Protein AF-A0A914KEV6-F1 (afdb_monomer)

Nearest PDB structures (foldseek):
  1xl8-assembly1_A  TM=8.557E-01  e=8.485E-08  Mus musculus
  1xmd-assembly1_A  TM=8.567E-01  e=1.173E-07  Mus musculus
  1xmd-assembly2_B  TM=8.790E-01  e=2.549E-07  Mus musculus
  1xmc-assembly2_B  TM=8.581E-01  e=5.911E-07  Mus musculus
  1xl7-assembly2_B  TM=8.571E-01  e=1.058E-06  Mus musculus

Foldseek 3Di:
DQVVDDVDDFADQDLDDPLVVVLVVLVVDPPRDPVRNVVSVVVSVVVSVVSVVCRNNVNGCVVVLVVVVVVCVVVVHDDPVCVVCPPPDDQEAEDEDDPPPCCVVCVPPDPVRVVVPDDQDDWDEDPDLQHKTWYWYDDPPPDIRIDIYHDPPHPND

pLDDT: mean 91.54, std 8.52, range [61.25, 98.81]

Secondary structure (DSSP, 8-state):
--TTSTT----------HHHHHHHHHHH-TTS-HHHHHHHHHHHHHHHHHHHHHHHTT--SHHHHHHHHHHHHHTT---HHHHHH-S---SEEEEEPPTTTTTTTTTT--HHHHHTT---------SSTT-EEEEEEEETTTEEEEEEE--TT-TT-

Sequence (157 aa):
MTRLFVEGRTETVRSCTTESCAFVKAMMNPECSREERLQLLRTAAERHQDLYRLAMSGKGVDRHLFALYVVMKYLEEVSPFFDKIFPPTYLLSTSQTPMTQGEYETRDFDQAKLNNLITPGGGFGPVADDGYGVSYIIIKEDQIGFHISSKKSAPNT

Radius of gyration: 19.57 Å; Cα contacts (8 Å, |Δi|>4): 195; chains: 1; bounding box: 44×39×51 Å

Solvent-accessible surface area (backbone atoms only — not comparable to full-atom values): 9196 Å² total; per-residue (Å²): 95,18,67,86,42,90,92,38,58,75,52,60,69,78,76,87,40,74,46,41,50,50,24,53,52,37,68,72,36,86,87,50,52,73,67,56,36,51,51,31,45,51,54,24,52,52,51,50,52,51,46,47,54,34,19,30,70,71,64,39,57,57,60,55,53,49,52,52,51,52,50,35,59,74,71,72,56,86,49,80,67,52,66,72,58,52,85,71,84,43,53,68,40,76,47,76,57,70,80,72,79,46,55,81,83,47,66,87,54,53,73,69,58,54,64,74,63,74,67,51,69,73,69,56,70,34,86,30,73,70,14,30,9,37,19,32,26,72,46,86,92,84,44,74,27,71,34,80,33,59,44,94,85,20,94,82,102

Mean predicted aligned error: 5.23 Å

Structure (mmCIF, N/CA/C/O backbone):
data_AF-A0A914KEV6-F1
#
_entry.id   AF-A0A914KEV6-F1
#
loop_
_atom_site.group_PDB
_atom_site.id
_atom_site.type_symbol
_atom_site.label_atom_id
_atom_site.label_alt_id
_atom_site.label_comp_id
_atom_site.label_asym_id
_atom_site.label_entity_id
_atom_site.label_seq_id
_atom_site.pdbx_PDB_ins_code
_atom_site.Cartn_x
_atom_site.Cartn_y
_atom_site.Cartn_z
_atom_site.occupancy
_atom_site.B_iso_or_equiv
_atom_site.auth_seq_id
_atom_site.auth_comp_id
_atom_site.auth_asym_id
_atom_site.auth_atom_id
_atom_site.pdbx_PDB_model_num
ATOM 1 N N . MET A 1 1 ? 11.029 2.046 1.843 1.00 85.12 1 MET A N 1
ATOM 2 C CA . MET A 1 1 ? 12.104 2.609 0.981 1.00 85.12 1 MET A CA 1
ATOM 3 C C . MET A 1 1 ? 13.194 1.563 0.785 1.00 85.12 1 MET A C 1
ATOM 5 O O . MET A 1 1 ? 13.452 0.834 1.730 1.00 85.12 1 MET A O 1
ATOM 9 N N . THR A 1 2 ? 13.851 1.498 -0.376 1.00 92.38 2 THR A N 1
ATOM 10 C CA . THR A 1 2 ? 14.927 0.518 -0.669 1.00 92.38 2 THR A CA 1
ATOM 11 C C . THR A 1 2 ? 16.337 1.104 -0.513 1.00 92.38 2 THR A C 1
ATOM 13 O O . THR A 1 2 ? 17.285 0.643 -1.135 1.00 92.38 2 THR A O 1
ATOM 16 N N . ARG A 1 3 ? 16.504 2.116 0.350 1.00 90.75 3 ARG A N 1
ATOM 17 C CA . ARG A 1 3 ? 17.766 2.863 0.551 1.00 90.75 3 ARG A CA 1
ATOM 18 C C . ARG A 1 3 ? 18.914 2.054 1.185 1.00 90.75 3 ARG A C 1
ATOM 20 O O . ARG A 1 3 ? 19.971 2.616 1.433 1.00 90.75 3 ARG A O 1
ATOM 27 N N . LEU A 1 4 ? 18.712 0.761 1.450 1.00 92.94 4 LEU A N 1
ATOM 28 C CA . LEU A 1 4 ? 19.790 -0.177 1.786 1.00 92.94 4 LEU A CA 1
ATOM 29 C C . LEU A 1 4 ? 20.687 -0.484 0.576 1.00 92.94 4 LEU A C 1
ATOM 31 O O . LEU A 1 4 ? 21.817 -0.926 0.751 1.00 92.94 4 LEU A O 1
ATOM 35 N N . PHE A 1 5 ? 20.186 -0.251 -0.639 1.00 95.75 5 PHE A N 1
ATOM 36 C CA . PHE A 1 5 ? 20.914 -0.457 -1.886 1.00 95.75 5 PHE A CA 1
ATOM 37 C C . PHE A 1 5 ? 21.376 0.879 -2.471 1.00 95.75 5 PHE A C 1
ATOM 39 O O . PHE A 1 5 ? 20.706 1.905 -2.311 1.00 95.75 5 PHE A O 1
ATOM 46 N N . VAL A 1 6 ? 22.508 0.854 -3.181 1.00 96.31 6 VAL A N 1
ATOM 47 C CA . VAL A 1 6 ? 23.012 1.997 -3.957 1.00 96.31 6 VAL A CA 1
ATOM 48 C C . VAL A 1 6 ? 21.927 2.443 -4.939 1.00 96.31 6 VAL A C 1
ATOM 50 O O . VAL A 1 6 ? 21.306 1.610 -5.591 1.00 96.31 6 VAL A O 1
ATOM 53 N N . GLU A 1 7 ? 21.651 3.749 -4.973 1.00 94.88 7 GLU A N 1
ATOM 54 C CA . GLU A 1 7 ? 20.585 4.366 -5.787 1.00 94.88 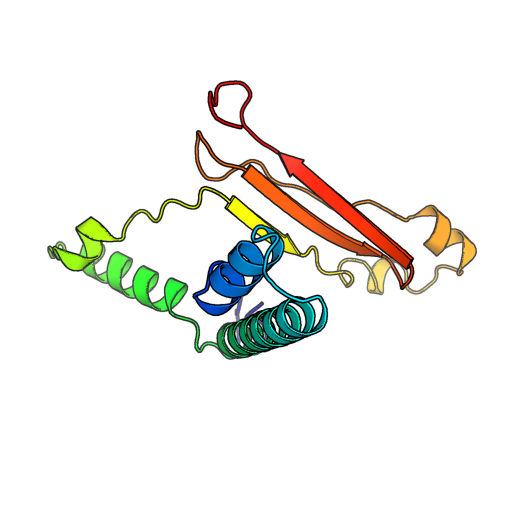7 GLU A CA 1
ATOM 55 C C . GLU A 1 7 ? 19.158 3.842 -5.511 1.00 94.88 7 GLU A C 1
ATOM 57 O O . GLU A 1 7 ? 18.207 4.159 -6.231 1.00 94.88 7 GLU A O 1
ATOM 62 N N . GLY A 1 8 ? 18.964 3.096 -4.421 1.00 94.06 8 GLY A N 1
ATOM 63 C CA . GLY A 1 8 ? 17.674 2.542 -4.037 1.00 94.06 8 GLY A CA 1
ATOM 64 C C . GLY A 1 8 ? 16.621 3.622 -3.769 1.00 94.06 8 GLY A C 1
ATOM 65 O O . GLY A 1 8 ? 16.792 4.500 -2.919 1.00 94.06 8 GLY A O 1
ATOM 66 N N . ARG A 1 9 ? 15.490 3.534 -4.477 1.00 93.94 9 ARG A N 1
ATOM 67 C CA . ARG A 1 9 ? 14.323 4.414 -4.308 1.00 93.94 9 ARG A CA 1
ATOM 68 C C . ARG A 1 9 ? 13.216 3.712 -3.516 1.00 93.94 9 ARG A C 1
ATOM 70 O O . ARG A 1 9 ? 13.194 3.742 -2.280 1.00 93.94 9 ARG A O 1
ATOM 77 N N . THR A 1 10 ? 12.262 3.103 -4.217 1.00 94.81 10 THR A N 1
ATOM 78 C CA . THR A 1 10 ? 11.038 2.547 -3.632 1.00 94.81 10 THR A CA 1
ATOM 79 C C . THR A 1 10 ? 10.709 1.171 -4.194 1.00 94.81 10 THR A C 1
ATOM 81 O O . THR A 1 10 ? 11.052 0.850 -5.327 1.00 94.81 10 THR A O 1
ATOM 84 N N . GLU A 1 11 ? 9.987 0.397 -3.390 1.00 96.06 11 GLU A N 1
ATOM 85 C CA . GLU A 1 11 ? 9.302 -0.843 -3.755 1.00 96.06 11 GLU A CA 1
ATOM 86 C C . GLU A 1 11 ? 7.850 -0.733 -3.253 1.00 96.06 11 GLU A C 1
ATOM 88 O O . GLU A 1 11 ? 7.579 0.046 -2.331 1.00 96.06 11 GLU A O 1
ATOM 93 N N . THR A 1 12 ? 6.916 -1.454 -3.871 1.00 94.88 12 THR A N 1
ATOM 94 C CA . THR A 1 12 ? 5.502 -1.484 -3.482 1.00 94.88 12 THR A CA 1
ATOM 95 C C . THR A 1 12 ? 5.277 -2.477 -2.341 1.00 94.88 12 THR A C 1
ATOM 97 O O . THR A 1 12 ? 5.680 -3.636 -2.413 1.00 94.88 12 THR A O 1
ATOM 100 N N . VAL A 1 13 ? 4.568 -2.037 -1.302 1.00 95.75 13 VAL A N 1
ATOM 101 C CA . VAL A 1 13 ? 3.981 -2.919 -0.286 1.00 95.75 13 VAL A CA 1
ATOM 102 C C . VAL A 1 13 ? 2.492 -3.042 -0.581 1.00 95.75 13 VAL A C 1
ATOM 104 O O . VAL A 1 13 ? 1.779 -2.042 -0.628 1.00 95.75 13 VAL A O 1
ATOM 107 N N . ARG A 1 14 ? 2.012 -4.268 -0.800 1.00 94.56 14 ARG A N 1
ATOM 108 C CA . ARG A 1 14 ? 0.598 -4.546 -1.084 1.00 94.56 14 ARG A CA 1
ATOM 109 C C . ARG A 1 14 ? -0.153 -4.783 0.224 1.00 94.56 14 ARG A C 1
ATOM 111 O O . ARG A 1 14 ? -0.174 -5.897 0.733 1.00 94.56 14 ARG A O 1
ATOM 118 N N . SER A 1 15 ? -0.755 -3.725 0.764 1.00 94.31 15 SER A N 1
ATOM 119 C CA . SER A 1 15 ? -1.432 -3.753 2.071 1.00 94.31 15 SER A CA 1
ATOM 120 C C . SER A 1 15 ? -2.692 -4.623 2.109 1.00 94.31 15 SER A C 1
ATOM 122 O O . SER A 1 15 ? -3.079 -5.071 3.181 1.00 94.31 15 SER A O 1
ATOM 124 N N . CYS A 1 16 ? -3.334 -4.860 0.960 1.00 95.56 16 CYS A N 1
ATOM 125 C CA . CYS A 1 16 ? -4.503 -5.730 0.854 1.00 95.56 16 CYS A CA 1
ATOM 126 C C . CYS A 1 16 ? -4.057 -7.198 0.756 1.00 95.56 16 CYS A C 1
ATOM 128 O O . CYS A 1 16 ? -3.779 -7.702 -0.334 1.00 95.56 16 CYS A O 1
ATOM 130 N N . THR A 1 17 ? -3.957 -7.866 1.904 1.00 97.56 17 THR A N 1
ATOM 131 C CA . THR A 1 17 ? -3.590 -9.281 2.019 1.00 97.56 17 THR A CA 1
ATOM 132 C C . THR A 1 17 ? -4.780 -10.127 2.465 1.00 97.56 17 THR A C 1
ATOM 134 O O . THR A 1 17 ? -5.836 -9.619 2.852 1.00 97.56 17 THR A O 1
ATOM 137 N N . THR A 1 18 ? -4.619 -11.447 2.437 1.00 98.56 18 THR A N 1
ATOM 138 C CA . THR A 1 18 ? -5.604 -12.384 2.989 1.00 98.56 18 THR A CA 1
ATOM 139 C C . THR A 1 18 ? -5.859 -12.143 4.477 1.00 98.56 18 THR A C 1
ATOM 141 O O . THR A 1 18 ? -7.005 -12.186 4.917 1.00 98.56 18 THR A O 1
ATOM 144 N N . GLU A 1 19 ? -4.816 -11.816 5.234 1.00 98.75 19 GLU A N 1
ATOM 145 C CA . GLU A 1 19 ? -4.853 -11.532 6.669 1.00 98.75 19 GLU A CA 1
ATOM 146 C C . GLU A 1 19 ? -5.568 -10.207 6.955 1.00 98.75 19 GLU A C 1
ATOM 148 O O . GLU A 1 19 ? -6.456 -10.170 7.806 1.00 98.75 19 GLU A O 1
ATOM 153 N N . SER A 1 20 ? -5.261 -9.136 6.206 1.00 98.38 20 SER A N 1
ATOM 154 C CA . SER A 1 20 ? -5.986 -7.866 6.352 1.00 98.38 20 SER A CA 1
ATOM 155 C C . SER A 1 20 ? -7.468 -8.030 6.010 1.00 98.38 20 SER A C 1
ATOM 157 O O . SER A 1 20 ? -8.329 -7.507 6.714 1.00 98.38 20 SER A O 1
ATOM 159 N N . CYS A 1 21 ? -7.784 -8.799 4.961 1.00 98.50 21 CYS A N 1
ATOM 160 C CA . CYS A 1 21 ? -9.164 -9.110 4.596 1.00 98.50 21 CYS A CA 1
ATOM 161 C C . CYS A 1 21 ? -9.882 -9.910 5.690 1.00 98.50 21 CYS A C 1
ATOM 163 O O . CYS A 1 21 ? -11.039 -9.620 5.986 1.00 98.50 21 CYS A O 1
ATOM 165 N N . ALA A 1 22 ? -9.223 -10.911 6.281 1.00 98.69 22 ALA A N 1
ATOM 166 C CA . ALA A 1 22 ? -9.791 -11.711 7.364 1.00 98.69 22 ALA A CA 1
ATOM 167 C C . ALA A 1 22 ? -10.107 -10.846 8.592 1.00 98.69 22 ALA A C 1
ATOM 169 O O . ALA A 1 22 ? -11.219 -10.912 9.115 1.00 98.69 22 ALA A O 1
ATOM 170 N N . PHE A 1 23 ? -9.178 -9.970 8.985 1.00 98.75 23 PHE A N 1
ATOM 171 C CA . PHE A 1 23 ? -9.394 -9.006 10.061 1.00 98.75 23 PHE A CA 1
ATOM 172 C C . PHE A 1 23 ? -10.593 -8.086 9.790 1.00 98.75 23 PHE A C 1
ATOM 174 O O . PHE A 1 23 ? -11.496 -7.999 10.623 1.00 98.75 23 PHE A O 1
ATOM 181 N N . VAL A 1 24 ? -10.649 -7.442 8.619 1.00 98.38 24 VAL A N 1
ATOM 182 C CA . VAL A 1 24 ? -11.753 -6.527 8.278 1.00 98.38 24 VAL A CA 1
ATOM 183 C C . VAL A 1 24 ? -13.094 -7.266 8.257 1.00 98.38 24 VAL A C 1
ATOM 185 O O . VAL A 1 24 ? -14.076 -6.766 8.801 1.00 98.38 24 VAL A O 1
ATOM 188 N N . LYS A 1 25 ? -13.147 -8.485 7.705 1.00 98.56 25 LYS A N 1
ATOM 189 C CA . LYS A 1 25 ? -14.368 -9.308 7.710 1.00 98.56 25 LYS A CA 1
ATOM 190 C C . LYS A 1 25 ? -14.828 -9.654 9.129 1.00 98.56 25 LYS A C 1
ATOM 192 O O . LYS A 1 25 ? -16.017 -9.539 9.409 1.00 98.56 25 LYS A O 1
ATOM 197 N N . ALA A 1 26 ? -13.914 -10.016 10.030 1.00 98.50 26 ALA A N 1
ATOM 198 C CA . ALA A 1 26 ? -14.250 -10.310 11.425 1.00 98.50 26 ALA A CA 1
ATOM 199 C C . ALA A 1 26 ? -14.695 -9.066 12.215 1.00 98.50 26 ALA A C 1
ATOM 201 O O . ALA A 1 26 ? -15.562 -9.155 13.084 1.00 98.50 26 ALA A O 1
ATOM 202 N N . MET A 1 27 ? -14.146 -7.889 11.900 1.00 98.25 27 MET A N 1
ATOM 203 C CA . MET A 1 27 ? -14.612 -6.622 12.477 1.00 98.25 27 MET A CA 1
ATOM 204 C C . MET A 1 27 ? -16.046 -6.282 12.065 1.00 98.25 27 MET A C 1
ATOM 206 O O . MET A 1 27 ? -16.787 -5.722 12.868 1.00 98.25 27 MET A O 1
ATOM 210 N N . MET A 1 28 ? -16.441 -6.644 10.841 1.00 98.00 28 MET A N 1
ATOM 211 C CA . MET A 1 28 ? -17.794 -6.420 10.318 1.00 98.00 28 MET A CA 1
ATOM 212 C C . MET A 1 28 ? -18.796 -7.513 10.721 1.00 98.00 28 MET A C 1
ATOM 214 O O . MET A 1 28 ? -19.997 -7.328 10.542 1.00 98.00 28 MET A O 1
ATOM 218 N N . ASN A 1 29 ? -18.328 -8.648 11.247 1.00 97.88 29 ASN A N 1
ATOM 219 C CA . ASN A 1 29 ? -19.182 -9.752 11.669 1.00 97.88 29 ASN A CA 1
ATOM 220 C C . ASN A 1 29 ? -19.620 -9.569 13.135 1.00 97.88 29 ASN A C 1
ATOM 222 O O . ASN A 1 29 ? -18.757 -9.650 14.016 1.00 97.88 29 ASN A O 1
ATOM 226 N N . PRO A 1 30 ? -20.919 -9.364 13.437 1.00 97.50 30 PRO A N 1
ATOM 227 C CA . PRO A 1 30 ? -21.395 -9.214 14.813 1.00 97.50 30 PRO A CA 1
ATOM 228 C C . PRO A 1 30 ? -21.160 -10.465 15.672 1.00 97.50 30 PRO A C 1
ATOM 230 O O . PRO A 1 30 ? -20.978 -10.323 16.878 1.00 97.50 30 PRO A O 1
ATOM 233 N N . GLU A 1 31 ? -21.074 -11.648 15.056 1.00 97.94 31 GLU A N 1
ATOM 234 C CA . GLU A 1 31 ? -20.876 -12.932 15.744 1.00 97.94 31 GLU A CA 1
ATOM 235 C C . GLU A 1 31 ? -19.422 -13.172 16.189 1.00 97.94 31 GLU A C 1
ATOM 237 O O . GLU A 1 31 ? -19.159 -14.051 17.007 1.00 97.94 31 GLU A O 1
ATOM 242 N N . CYS A 1 32 ? -18.457 -12.408 15.665 1.00 97.69 32 CYS A N 1
ATOM 243 C CA . CYS A 1 32 ? -17.055 -12.548 16.058 1.00 97.69 32 CYS A CA 1
ATOM 244 C C . CYS A 1 32 ? -16.801 -11.933 17.439 1.00 97.69 32 CYS A C 1
ATOM 246 O O . CYS A 1 32 ? -17.177 -10.787 17.715 1.00 97.69 32 CYS A O 1
ATOM 248 N N . SER A 1 33 ? -16.082 -12.668 18.288 1.00 98.38 33 SER A N 1
ATOM 249 C CA . SER A 1 33 ? -15.704 -12.187 19.617 1.00 98.38 33 SER A CA 1
ATOM 250 C C . SER A 1 33 ? -14.651 -11.076 19.546 1.00 98.38 33 SER A C 1
ATOM 252 O O . SER A 1 33 ? -13.959 -10.873 18.540 1.00 98.38 33 SER A O 1
ATOM 254 N N . ARG A 1 34 ? -14.496 -10.337 20.648 1.00 98.38 34 ARG A N 1
ATOM 255 C CA . ARG A 1 34 ? -13.449 -9.314 20.766 1.00 98.38 34 ARG A CA 1
ATOM 256 C C . ARG A 1 34 ? -12.056 -9.939 20.677 1.00 98.38 34 ARG A C 1
ATOM 258 O O . ARG A 1 34 ? -11.159 -9.356 20.070 1.00 98.38 34 ARG A O 1
ATOM 265 N N . GLU A 1 35 ? -11.887 -11.108 21.278 1.00 98.50 35 GLU A N 1
ATOM 266 C CA . GLU A 1 35 ? -10.638 -11.861 21.327 1.00 98.50 35 GLU A CA 1
ATOM 267 C C . GLU A 1 35 ? -10.226 -12.316 19.923 1.00 98.50 35 GLU A C 1
ATOM 269 O O . GLU A 1 35 ? -9.071 -12.139 19.535 1.00 98.50 35 GLU A O 1
ATOM 274 N N . GLU A 1 36 ? -11.180 -12.812 19.130 1.00 98.44 36 GLU A N 1
ATOM 275 C CA . GLU A 1 36 ? -10.949 -13.208 17.739 1.00 98.44 36 GLU A CA 1
ATOM 276 C C . GLU A 1 36 ? -10.541 -12.007 16.873 1.00 98.44 36 GLU A C 1
ATOM 278 O O . GLU A 1 36 ? -9.532 -12.059 16.165 1.00 98.44 36 GLU A O 1
ATOM 283 N N . ARG A 1 37 ? -11.263 -10.884 16.983 1.00 98.62 37 ARG A N 1
ATOM 284 C CA . ARG A 1 37 ? -10.932 -9.639 16.267 1.00 98.62 37 ARG A CA 1
ATOM 285 C C . ARG A 1 37 ? -9.529 -9.135 16.610 1.00 98.62 37 ARG A C 1
ATOM 287 O O . ARG A 1 37 ? -8.785 -8.741 15.712 1.00 98.62 37 ARG A O 1
ATOM 294 N N . LEU A 1 38 ? -9.150 -9.169 17.891 1.00 98.62 38 LEU A N 1
ATOM 295 C CA . LEU A 1 38 ? -7.814 -8.769 18.341 1.00 98.62 38 LEU A CA 1
ATOM 296 C C . LEU A 1 38 ? -6.726 -9.695 17.788 1.00 98.62 38 LEU A C 1
ATOM 298 O O . LEU A 1 38 ? -5.670 -9.217 17.369 1.00 98.62 38 LEU A O 1
ATOM 302 N N . GLN A 1 39 ? -6.971 -11.004 17.777 1.00 98.75 39 GLN A N 1
ATOM 303 C CA . GLN A 1 39 ? -6.021 -11.964 17.229 1.00 98.75 39 GLN A CA 1
ATOM 304 C C . GLN A 1 39 ? -5.802 -11.730 15.729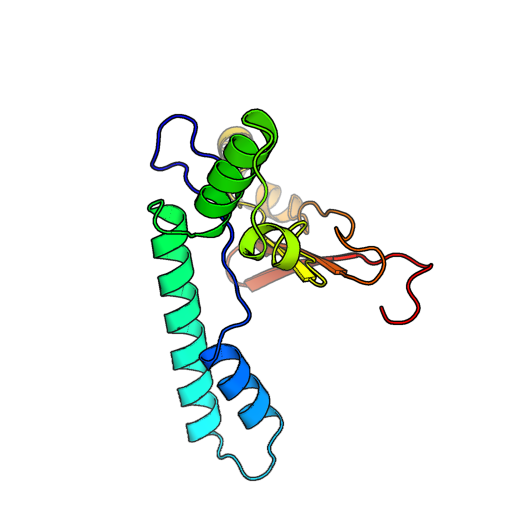 1.00 98.75 39 GLN A C 1
ATOM 306 O O . GLN A 1 39 ? -4.658 -11.641 15.282 1.00 98.75 39 GLN A O 1
ATOM 311 N N . LEU A 1 40 ? -6.881 -11.549 14.964 1.00 98.81 40 LEU A N 1
ATOM 312 C CA . LEU A 1 40 ? -6.800 -11.281 13.527 1.00 98.81 40 LEU A CA 1
ATOM 313 C C . LEU A 1 40 ? -6.127 -9.937 13.218 1.00 98.81 40 LEU A C 1
ATOM 315 O O . LEU A 1 40 ? -5.347 -9.857 12.269 1.00 98.81 40 LEU A O 1
ATOM 319 N N . LEU A 1 41 ? -6.364 -8.905 14.038 1.00 98.75 41 LEU A N 1
ATOM 320 C CA . LEU A 1 41 ? -5.661 -7.623 13.931 1.00 98.75 41 LEU A CA 1
ATOM 321 C C . LEU A 1 41 ? -4.144 -7.805 14.058 1.00 98.75 41 LEU A C 1
ATOM 323 O O . LEU A 1 41 ? -3.393 -7.281 13.235 1.00 98.75 41 LEU A O 1
ATOM 327 N N . ARG A 1 42 ? -3.692 -8.552 15.074 1.00 98.69 42 ARG A N 1
ATOM 328 C CA . ARG A 1 42 ? -2.261 -8.816 15.299 1.00 98.69 42 ARG A CA 1
ATOM 329 C C . ARG A 1 42 ? -1.646 -9.550 14.115 1.00 98.69 42 ARG A C 1
ATOM 331 O O . ARG A 1 42 ? -0.639 -9.091 13.587 1.00 98.69 42 ARG A O 1
ATOM 338 N N . THR A 1 43 ? -2.302 -10.604 13.637 1.00 98.75 43 THR A N 1
ATOM 339 C CA . THR A 1 43 ? -1.841 -11.366 12.469 1.00 98.75 43 THR A CA 1
ATOM 340 C C . THR A 1 43 ? -1.756 -10.498 11.207 1.00 98.75 43 THR A C 1
ATOM 342 O O . THR A 1 43 ? -0.764 -10.561 10.480 1.00 98.75 43 THR A O 1
ATOM 345 N N . ALA A 1 44 ? -2.747 -9.638 10.950 1.00 98.75 44 ALA A N 1
ATOM 346 C CA . ALA A 1 44 ? -2.708 -8.713 9.816 1.00 98.75 44 ALA A CA 1
ATOM 347 C C . ALA A 1 44 ? -1.565 -7.685 9.935 1.00 98.75 44 ALA A C 1
ATOM 349 O O . ALA A 1 44 ? -0.871 -7.412 8.952 1.00 98.75 44 ALA A O 1
ATOM 350 N N . ALA A 1 45 ? -1.340 -7.141 11.134 1.00 98.56 45 ALA A N 1
ATOM 351 C CA . ALA A 1 45 ? -0.270 -6.180 11.396 1.00 98.56 45 ALA A CA 1
ATOM 352 C C . ALA A 1 45 ? 1.128 -6.807 11.257 1.00 98.56 45 ALA A C 1
ATOM 354 O O . ALA A 1 45 ? 2.002 -6.223 10.612 1.00 98.56 45 ALA A O 1
ATOM 355 N N . GLU A 1 46 ? 1.332 -8.008 11.805 1.00 98.56 46 GLU A N 1
ATOM 356 C CA . GLU A 1 46 ? 2.570 -8.785 11.657 1.00 98.56 46 GLU A CA 1
ATOM 357 C C . GLU A 1 46 ? 2.867 -9.058 10.183 1.00 98.56 46 GLU A C 1
ATOM 359 O O . GLU A 1 46 ? 3.968 -8.769 9.705 1.00 98.56 46 GLU A O 1
ATOM 364 N N . ARG A 1 47 ? 1.854 -9.494 9.421 1.00 98.56 47 ARG A N 1
ATOM 365 C CA . ARG A 1 47 ? 2.007 -9.725 7.984 1.00 98.56 47 ARG A CA 1
ATOM 366 C C . ARG A 1 47 ? 2.417 -8.461 7.232 1.00 98.56 47 ARG A C 1
ATOM 368 O O . ARG A 1 47 ? 3.291 -8.522 6.364 1.00 98.56 47 ARG A O 1
ATOM 375 N N . HIS A 1 48 ? 1.800 -7.324 7.544 1.00 98.12 48 HIS A N 1
ATOM 376 C CA . HIS A 1 48 ? 2.148 -6.047 6.924 1.00 98.12 48 HIS A CA 1
ATOM 377 C C . HIS A 1 48 ? 3.600 -5.643 7.231 1.00 98.12 48 HIS A C 1
ATOM 379 O O . HIS A 1 48 ? 4.330 -5.235 6.326 1.00 98.12 48 HIS A O 1
ATOM 385 N N . GLN A 1 49 ? 4.045 -5.817 8.480 1.00 97.75 49 GLN A N 1
ATOM 386 C CA . GLN A 1 49 ? 5.433 -5.566 8.882 1.00 97.75 49 GLN A CA 1
ATOM 387 C C . GLN A 1 49 ? 6.422 -6.469 8.139 1.00 97.75 49 GLN A C 1
ATOM 389 O O . GLN A 1 49 ? 7.456 -5.994 7.665 1.00 97.75 49 GLN A O 1
ATOM 394 N N . ASP A 1 50 ? 6.099 -7.748 7.970 1.00 98.00 50 ASP A N 1
ATOM 395 C CA . ASP A 1 50 ? 6.938 -8.670 7.203 1.00 98.00 50 ASP A CA 1
ATOM 396 C C . ASP A 1 50 ? 7.049 -8.262 5.734 1.00 98.00 50 ASP A C 1
ATOM 398 O O . ASP A 1 50 ? 8.155 -8.209 5.191 1.00 98.00 50 ASP A O 1
ATOM 402 N N . LEU A 1 51 ? 5.931 -7.907 5.093 1.00 97.88 51 LEU A N 1
ATOM 403 C CA . LEU A 1 51 ? 5.941 -7.403 3.717 1.00 97.88 51 LEU A CA 1
ATOM 404 C C . LEU A 1 51 ? 6.772 -6.123 3.588 1.00 97.88 51 LEU A C 1
ATOM 406 O O . LEU A 1 51 ? 7.528 -5.977 2.626 1.00 97.88 51 LEU A O 1
ATOM 410 N N . TYR A 1 52 ? 6.680 -5.223 4.566 1.00 95.31 52 TYR A N 1
ATOM 411 C CA . TYR A 1 52 ? 7.477 -4.002 4.600 1.00 95.31 52 TYR A CA 1
ATOM 412 C C . TYR A 1 52 ? 8.984 -4.303 4.687 1.00 95.31 52 TYR A C 1
ATOM 414 O O . TYR A 1 52 ? 9.763 -3.764 3.896 1.00 95.31 52 TYR A O 1
ATOM 422 N N . ARG A 1 53 ? 9.407 -5.225 5.567 1.00 96.25 53 ARG A N 1
ATOM 423 C CA . ARG A 1 53 ? 10.814 -5.672 5.671 1.00 96.25 53 ARG A CA 1
ATOM 424 C C . ARG A 1 53 ? 11.309 -6.335 4.384 1.00 96.25 53 ARG A C 1
ATOM 426 O O . ARG A 1 53 ? 12.431 -6.069 3.944 1.00 96.25 53 ARG A O 1
ATOM 433 N N . LEU A 1 54 ? 10.484 -7.174 3.758 1.00 97.38 54 LEU A N 1
ATOM 434 C CA . LEU A 1 54 ? 10.806 -7.799 2.472 1.00 97.38 54 LEU A CA 1
ATOM 435 C C . LEU A 1 54 ? 10.986 -6.740 1.377 1.00 97.38 54 LEU A C 1
ATOM 437 O O . LEU A 1 54 ? 12.009 -6.737 0.696 1.00 97.38 54 LEU A O 1
ATOM 441 N N . ALA A 1 55 ? 10.059 -5.788 1.258 1.00 96.56 55 ALA A N 1
ATOM 442 C CA . ALA A 1 55 ? 10.156 -4.706 0.283 1.00 96.56 55 ALA A CA 1
ATOM 443 C C . ALA A 1 55 ? 11.409 -3.842 0.503 1.00 96.56 55 ALA A C 1
ATOM 445 O O . ALA A 1 55 ? 12.139 -3.565 -0.446 1.00 96.56 55 ALA A O 1
ATOM 446 N N . MET A 1 56 ? 11.712 -3.461 1.750 1.00 94.75 56 MET A N 1
ATOM 447 C CA . MET A 1 56 ? 12.917 -2.685 2.079 1.00 94.75 56 MET A CA 1
ATOM 448 C C . MET A 1 56 ? 14.223 -3.408 1.736 1.00 94.75 56 MET A C 1
ATOM 450 O O . MET A 1 56 ? 15.193 -2.757 1.351 1.00 94.75 56 MET A O 1
ATOM 454 N N . SER A 1 57 ? 14.241 -4.736 1.864 1.00 96.62 57 SER A N 1
ATOM 455 C CA . SER A 1 57 ? 15.395 -5.591 1.555 1.00 96.62 57 SER A CA 1
ATOM 456 C C . SER A 1 57 ? 15.422 -6.080 0.101 1.00 96.62 57 SER A C 1
ATOM 458 O O . SER A 1 57 ? 16.147 -7.022 -0.210 1.00 96.62 57 SER A O 1
ATOM 460 N N . GLY A 1 58 ? 14.660 -5.443 -0.798 1.00 96.06 58 GLY A N 1
ATOM 461 C CA . GLY A 1 58 ? 14.696 -5.732 -2.236 1.00 96.06 58 GLY A CA 1
ATOM 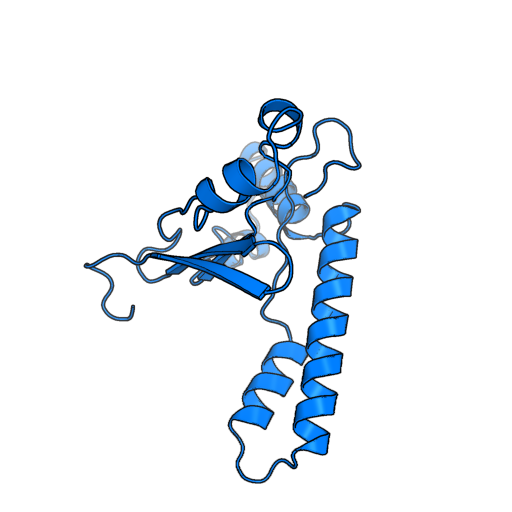462 C C . GLY A 1 58 ? 14.033 -7.055 -2.623 1.00 96.06 58 GLY A C 1
ATOM 463 O O . GLY A 1 58 ? 14.267 -7.563 -3.713 1.00 96.06 58 GLY A O 1
ATOM 464 N N . LYS A 1 59 ? 13.210 -7.622 -1.735 1.00 97.25 59 LYS A N 1
ATOM 465 C CA . LYS A 1 59 ? 12.470 -8.878 -1.942 1.00 97.25 59 LYS A CA 1
ATOM 466 C C . LYS A 1 59 ? 10.998 -8.642 -2.298 1.00 97.25 59 LYS A C 1
ATOM 468 O O . LYS A 1 59 ? 10.181 -9.553 -2.180 1.00 97.25 59 LYS A O 1
ATOM 473 N N . GLY A 1 60 ? 10.643 -7.414 -2.676 1.00 96.00 60 GLY A N 1
ATOM 474 C CA . GLY A 1 60 ? 9.347 -7.121 -3.278 1.00 96.00 60 GLY A CA 1
ATOM 475 C C . GLY A 1 60 ? 9.282 -7.601 -4.727 1.00 96.00 60 GLY A C 1
ATOM 476 O O . GLY A 1 60 ? 10.294 -7.937 -5.339 1.00 96.00 60 GLY A O 1
A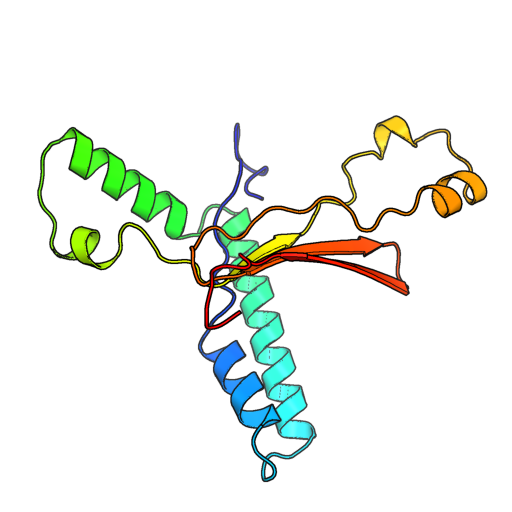TOM 477 N N . VAL A 1 61 ? 8.065 -7.681 -5.261 1.00 95.50 61 VAL A N 1
ATOM 478 C CA . VAL A 1 61 ? 7.812 -8.261 -6.588 1.00 95.50 61 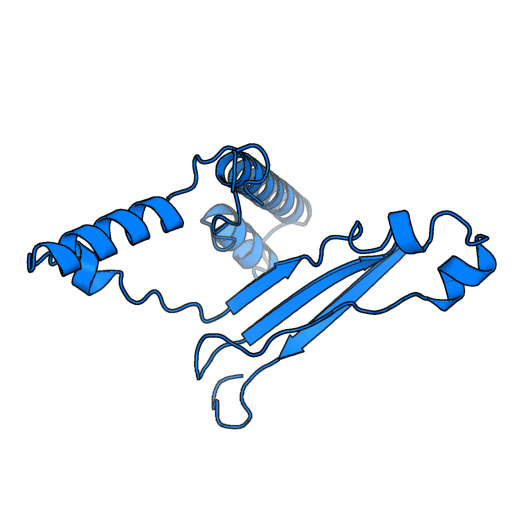VAL A CA 1
ATOM 479 C C . VAL A 1 61 ? 7.455 -7.207 -7.635 1.00 95.50 61 VAL A C 1
ATOM 481 O O . VAL A 1 61 ? 7.708 -7.405 -8.819 1.00 95.50 61 VAL A O 1
ATOM 484 N N . ASP A 1 62 ? 6.897 -6.069 -7.225 1.00 95.62 62 ASP A N 1
ATOM 485 C CA . ASP A 1 62 ? 6.326 -5.085 -8.142 1.00 95.62 62 ASP A CA 1
ATOM 486 C C . ASP A 1 62 ? 7.374 -4.421 -9.042 1.00 95.62 62 ASP A C 1
ATOM 488 O O . ASP A 1 62 ? 7.167 -4.346 -10.255 1.00 95.62 62 ASP A O 1
ATOM 492 N N . ARG A 1 63 ? 8.517 -3.969 -8.499 1.00 96.25 63 ARG A N 1
ATOM 493 C CA . ARG A 1 63 ? 9.593 -3.416 -9.348 1.00 96.25 63 ARG A CA 1
ATOM 494 C C . ARG A 1 63 ? 10.236 -4.475 -10.237 1.00 96.25 63 ARG A C 1
ATOM 496 O O . ARG A 1 63 ? 10.598 -4.159 -11.366 1.00 96.25 63 ARG A O 1
ATOM 503 N N . HIS A 1 64 ? 10.326 -5.717 -9.767 1.00 96.88 64 HIS A N 1
ATOM 504 C CA . HIS A 1 64 ? 10.839 -6.824 -10.570 1.00 96.88 64 HIS A CA 1
ATOM 505 C C . HIS A 1 64 ? 9.918 -7.107 -11.770 1.00 96.88 64 HIS A C 1
ATOM 507 O O . HIS A 1 64 ? 10.380 -7.116 -12.909 1.00 96.88 64 HIS A O 1
ATOM 513 N N . LEU A 1 65 ? 8.607 -7.240 -11.546 1.00 96.88 65 LEU A N 1
ATOM 514 C CA . LEU A 1 65 ? 7.634 -7.428 -12.629 1.00 96.88 65 LEU A CA 1
ATOM 515 C C . LEU A 1 65 ? 7.614 -6.246 -13.598 1.00 96.88 65 LEU A C 1
ATOM 517 O O . LEU A 1 65 ? 7.508 -6.455 -14.803 1.00 96.88 65 LEU A O 1
ATOM 521 N N . PHE A 1 66 ? 7.747 -5.017 -13.093 1.00 96.31 66 PHE A N 1
ATOM 522 C CA . PHE A 1 66 ? 7.835 -3.835 -13.946 1.00 96.31 66 PHE A CA 1
ATOM 523 C C . PHE A 1 66 ? 9.094 -3.847 -14.825 1.00 96.31 66 PHE A C 1
ATOM 525 O O . PHE A 1 66 ? 9.003 -3.545 -16.011 1.00 96.31 66 PHE A O 1
ATOM 532 N N . ALA A 1 67 ? 10.250 -4.246 -14.289 1.00 96.81 67 ALA A N 1
ATOM 533 C CA . ALA A 1 67 ? 11.474 -4.374 -15.079 1.00 96.81 67 ALA A CA 1
ATOM 534 C C . ALA A 1 67 ? 11.319 -5.410 -16.205 1.00 96.81 67 ALA A C 1
ATOM 536 O O . ALA A 1 67 ? 11.666 -5.126 -17.351 1.00 96.81 67 ALA A O 1
ATOM 537 N N . LEU A 1 68 ? 10.729 -6.573 -15.907 1.00 97.31 68 LEU A N 1
ATOM 538 C CA . LEU A 1 68 ? 10.437 -7.596 -16.919 1.00 97.31 68 LEU A CA 1
ATOM 539 C C . LEU A 1 68 ? 9.450 -7.093 -17.980 1.00 97.31 68 LEU A C 1
ATOM 541 O O . LEU A 1 68 ? 9.650 -7.345 -19.166 1.00 97.31 68 LEU A O 1
ATOM 545 N N . TYR A 1 69 ? 8.423 -6.342 -17.573 1.00 96.56 69 TYR A N 1
ATOM 546 C CA . TYR A 1 69 ? 7.482 -5.702 -18.492 1.00 96.56 69 TYR A CA 1
ATOM 547 C C . TYR A 1 69 ? 8.181 -4.715 -19.439 1.00 96.56 69 TYR A C 1
ATOM 549 O O . TYR A 1 69 ? 7.947 -4.755 -20.645 1.00 96.56 69 TYR A O 1
ATOM 557 N N . VAL A 1 70 ? 9.071 -3.862 -18.918 1.00 96.62 70 VAL A N 1
ATOM 558 C CA . VAL A 1 70 ? 9.843 -2.905 -19.729 1.00 96.62 70 VAL A CA 1
ATOM 559 C C . VAL A 1 70 ? 10.755 -3.627 -20.721 1.00 96.62 70 VAL A C 1
ATOM 561 O O . VAL A 1 70 ? 10.789 -3.250 -21.890 1.00 96.62 70 VAL A O 1
ATOM 564 N N . VAL A 1 71 ? 11.454 -4.681 -20.288 1.00 97.44 71 VAL A N 1
ATOM 565 C CA . VAL A 1 71 ? 12.309 -5.487 -21.175 1.00 97.44 71 VAL A CA 1
ATOM 566 C C . VAL A 1 71 ? 11.484 -6.169 -22.266 1.00 97.44 71 VAL A C 1
ATOM 568 O O . VAL A 1 71 ? 11.866 -6.110 -23.429 1.00 97.44 71 VAL A O 1
ATOM 571 N N . MET A 1 72 ? 10.330 -6.750 -21.927 1.00 96.81 72 MET A N 1
ATOM 572 C CA . MET A 1 72 ? 9.417 -7.341 -22.912 1.00 96.81 72 MET A CA 1
ATOM 573 C C . MET A 1 72 ? 8.974 -6.315 -23.962 1.00 96.81 72 MET A C 1
ATOM 575 O O . MET A 1 72 ? 9.046 -6.607 -25.152 1.00 96.81 72 MET A O 1
ATOM 579 N N . LYS A 1 73 ? 8.602 -5.095 -23.546 1.00 95.88 73 LYS A N 1
ATOM 580 C CA . LYS A 1 73 ? 8.251 -4.018 -24.486 1.00 95.88 73 LYS A CA 1
ATOM 581 C C . LYS A 1 73 ? 9.428 -3.594 -25.360 1.00 95.88 73 LYS A C 1
ATOM 583 O O . LYS A 1 73 ? 9.220 -3.329 -26.536 1.00 95.88 73 LYS A O 1
ATOM 588 N N . TYR A 1 74 ? 10.639 -3.544 -24.808 1.00 97.56 74 TYR A N 1
ATOM 589 C CA . TYR A 1 74 ? 11.849 -3.220 -25.566 1.00 97.56 74 TYR A CA 1
ATOM 590 C C . TYR A 1 74 ? 12.187 -4.280 -26.623 1.00 97.56 74 TYR A C 1
ATOM 592 O O . TYR A 1 74 ? 12.639 -3.937 -27.709 1.00 97.56 74 TYR A O 1
ATOM 600 N N . LEU A 1 75 ? 11.957 -5.556 -26.307 1.00 98.00 75 LEU A N 1
ATOM 601 C CA . LEU A 1 75 ? 12.173 -6.679 -27.222 1.00 98.00 75 LEU A CA 1
ATOM 602 C C . LEU A 1 75 ? 11.011 -6.900 -28.204 1.00 98.00 75 LEU A C 1
ATOM 604 O O . LEU A 1 75 ? 11.089 -7.815 -29.014 1.00 98.00 75 LEU A O 1
ATOM 608 N N . GLU A 1 76 ? 9.948 -6.091 -28.125 1.00 97.31 76 GLU A N 1
ATOM 609 C CA . GLU A 1 76 ? 8.727 -6.225 -28.936 1.00 97.31 76 GLU A CA 1
ATOM 610 C C . GLU A 1 76 ? 8.032 -7.593 -28.788 1.00 97.31 76 GLU A C 1
ATOM 612 O O . GLU A 1 76 ? 7.314 -8.058 -29.672 1.00 97.31 76 GLU A O 1
ATOM 617 N N . GLU A 1 77 ? 8.210 -8.226 -27.629 1.00 96.75 77 GLU A N 1
ATOM 618 C CA . GLU A 1 77 ? 7.606 -9.514 -27.304 1.00 96.75 77 GLU A CA 1
ATOM 619 C C . GLU A 1 77 ? 6.177 -9.349 -26.772 1.00 96.75 77 GLU A C 1
ATOM 621 O O . GLU A 1 77 ? 5.778 -8.291 -26.272 1.00 96.75 77 GLU A O 1
ATOM 626 N N . VAL A 1 78 ? 5.395 -10.427 -26.832 1.00 95.25 78 VAL A N 1
ATOM 627 C CA . VAL A 1 78 ? 4.021 -10.457 -26.308 1.00 95.25 78 VAL A CA 1
ATOM 628 C C . VAL A 1 78 ? 3.922 -11.456 -25.166 1.00 95.25 78 VAL A C 1
ATOM 630 O O . VAL A 1 78 ? 4.459 -12.561 -25.218 1.00 95.25 78 VAL A O 1
ATOM 633 N N . SER A 1 79 ? 3.201 -11.079 -24.113 1.00 96.00 79 SER A N 1
ATOM 634 C CA . SER A 1 79 ? 2.971 -11.952 -22.972 1.00 96.00 79 SER A CA 1
ATOM 635 C C . SER A 1 79 ? 1.549 -11.780 -22.444 1.00 96.00 79 SER A C 1
ATOM 637 O O . SER A 1 79 ? 1.263 -10.766 -21.801 1.00 96.00 79 SER A O 1
ATOM 639 N N . PRO A 1 80 ? 0.687 -12.806 -22.593 1.00 96.06 80 PRO A N 1
ATOM 640 C CA . PRO A 1 80 ? -0.669 -12.780 -22.044 1.00 96.06 80 PRO A CA 1
ATOM 641 C C . PRO A 1 80 ? -0.706 -12.535 -20.530 1.00 96.06 80 PRO A C 1
ATOM 643 O O . PRO A 1 80 ? -1.682 -12.016 -19.993 1.00 96.06 80 PRO A O 1
ATOM 646 N N . PHE A 1 81 ? 0.362 -12.913 -19.822 1.00 95.25 81 PHE A N 1
ATOM 647 C CA . PHE A 1 81 ? 0.503 -12.628 -18.400 1.00 95.25 81 PHE A CA 1
ATOM 648 C C . PHE A 1 81 ? 0.632 -11.124 -18.144 1.00 95.25 81 PHE A C 1
ATOM 650 O O . PHE A 1 81 ? -0.119 -10.578 -17.338 1.00 95.25 81 PHE A O 1
ATOM 657 N N . PHE A 1 82 ? 1.555 -10.451 -18.832 1.00 95.44 82 PHE A N 1
ATOM 658 C CA . PHE A 1 82 ? 1.791 -9.024 -18.634 1.00 95.44 82 PHE A CA 1
ATOM 659 C C . PHE A 1 82 ? 0.642 -8.156 -19.147 1.00 95.44 82 PHE A C 1
ATOM 661 O O . PHE A 1 82 ? 0.316 -7.174 -18.484 1.00 95.44 82 PHE A O 1
ATOM 668 N N . ASP A 1 83 ? -0.026 -8.560 -20.229 1.00 92.38 83 ASP A N 1
ATOM 669 C CA . ASP A 1 83 ? -1.234 -7.887 -20.728 1.00 92.38 83 ASP A CA 1
ATOM 670 C C . ASP A 1 83 ? -2.379 -7.912 -19.703 1.00 92.38 83 ASP A C 1
ATOM 672 O O . ASP A 1 83 ? -3.226 -7.023 -19.678 1.00 92.38 83 ASP A O 1
ATOM 676 N N . LYS A 1 84 ? -2.396 -8.919 -18.820 1.00 92.81 84 LYS A N 1
ATOM 677 C CA . LYS A 1 84 ? -3.386 -9.030 -17.744 1.00 92.81 84 LYS A CA 1
ATOM 678 C C . LYS A 1 84 ? -3.060 -8.159 -16.530 1.00 92.81 84 LYS A C 1
ATOM 680 O O . LYS A 1 84 ? -3.979 -7.733 -15.835 1.00 92.81 84 LYS A O 1
ATOM 685 N N . ILE A 1 85 ? -1.779 -7.969 -16.208 1.00 91.44 85 ILE A N 1
ATOM 686 C CA . ILE A 1 85 ? -1.363 -7.331 -14.945 1.00 91.44 85 ILE A CA 1
ATOM 687 C C . ILE A 1 85 ? -0.871 -5.884 -15.102 1.00 91.44 85 ILE A C 1
ATOM 689 O O . ILE A 1 85 ? -0.727 -5.198 -14.088 1.00 91.44 85 ILE A O 1
ATOM 693 N N . PHE A 1 86 ? -0.625 -5.413 -16.332 1.00 91.00 86 PHE A N 1
ATOM 694 C CA . PHE A 1 86 ? -0.205 -4.040 -16.627 1.00 91.00 86 PHE A CA 1
ATOM 695 C C . PHE A 1 86 ? -1.193 -3.293 -17.546 1.00 91.00 86 PHE A C 1
ATOM 697 O O . PHE A 1 86 ? -1.731 -3.895 -18.470 1.00 91.00 86 PHE A O 1
ATOM 704 N N . PRO A 1 87 ? -1.363 -1.966 -17.355 1.00 83.00 87 PRO A N 1
ATOM 705 C CA . PRO A 1 87 ? -0.869 -1.191 -16.216 1.00 83.00 87 PRO A CA 1
ATOM 706 C C . PRO A 1 87 ? -1.641 -1.557 -14.932 1.00 83.00 87 PRO A C 1
ATOM 708 O O . PRO A 1 87 ? -2.855 -1.739 -14.981 1.00 83.00 87 PRO A O 1
ATOM 711 N N . PRO A 1 88 ? -0.973 -1.678 -13.771 1.00 80.69 88 PRO A N 1
ATOM 712 C CA . PRO A 1 88 ? -1.655 -2.004 -12.528 1.00 80.69 88 PRO A CA 1
ATOM 713 C C . PRO A 1 88 ? -2.582 -0.859 -12.113 1.00 80.69 88 PRO A C 1
ATOM 715 O O . PRO A 1 88 ? -2.154 0.291 -12.001 1.00 80.69 88 PRO A O 1
ATOM 718 N N . THR A 1 89 ? -3.841 -1.180 -11.827 1.00 82.94 89 THR A N 1
ATOM 719 C CA . THR A 1 89 ? -4.797 -0.216 -11.274 1.00 82.94 89 THR A CA 1
ATOM 720 C C . THR A 1 89 ? -4.684 -0.192 -9.754 1.00 82.94 89 THR A C 1
ATOM 722 O O . THR A 1 89 ? -4.993 -1.174 -9.077 1.00 82.94 89 THR A O 1
ATOM 725 N N . TYR A 1 90 ? -4.261 0.944 -9.202 1.00 86.50 90 TYR A N 1
ATOM 726 C CA . TYR A 1 90 ? -4.244 1.180 -7.760 1.00 86.50 90 TYR A CA 1
ATOM 727 C C . TYR A 1 90 ? -5.378 2.134 -7.387 1.00 86.50 90 TYR A C 1
ATOM 729 O O . TYR A 1 90 ? -5.209 3.351 -7.417 1.00 86.50 90 TYR A O 1
ATOM 737 N N . LEU A 1 91 ? -6.531 1.574 -7.010 1.00 92.44 91 LEU A N 1
ATOM 738 C CA . LEU A 1 91 ? -7.677 2.358 -6.524 1.00 92.44 91 LEU A CA 1
ATOM 739 C C . LEU A 1 91 ? -7.378 3.083 -5.206 1.00 92.44 91 LEU A C 1
ATOM 741 O O . LEU A 1 91 ? -8.021 4.071 -4.877 1.00 92.44 91 LEU A O 1
ATOM 745 N N . LEU A 1 92 ? -6.391 2.606 -4.452 1.00 93.75 92 LEU A N 1
ATOM 746 C CA . LEU A 1 92 ? -5.870 3.273 -3.271 1.00 93.75 92 LEU A CA 1
ATOM 747 C C . LEU A 1 92 ? -4.347 3.324 -3.374 1.00 93.75 92 LEU A C 1
ATOM 749 O O . LEU A 1 92 ? -3.686 2.282 -3.350 1.00 93.75 92 LEU A O 1
ATOM 753 N N . SER A 1 93 ? -3.792 4.530 -3.469 1.00 92.88 93 SER A N 1
ATOM 754 C CA . SER A 1 93 ? -2.354 4.769 -3.358 1.00 92.88 93 SER A CA 1
ATOM 755 C C . SER A 1 93 ? -2.035 5.395 -2.004 1.00 92.88 93 SER A C 1
ATOM 757 O O . SER A 1 93 ? -2.567 6.442 -1.644 1.00 92.88 93 SER A O 1
ATOM 759 N N . THR A 1 94 ? -1.156 4.748 -1.238 1.00 94.12 94 THR A N 1
ATOM 760 C CA . THR A 1 94 ? -0.763 5.205 0.101 1.00 94.12 94 THR A CA 1
ATOM 761 C C . THR A 1 94 ? 0.725 5.499 0.177 1.00 94.12 94 THR A C 1
ATOM 763 O O . THR A 1 94 ? 1.525 4.718 -0.342 1.00 94.12 94 THR A O 1
ATOM 766 N N . SER A 1 95 ? 1.115 6.554 0.891 1.00 91.50 95 SER A N 1
ATOM 767 C CA . SER A 1 95 ? 2.517 6.784 1.248 1.00 91.50 95 SER A CA 1
ATOM 768 C C . SER A 1 95 ? 2.641 7.357 2.650 1.00 91.50 95 SER A C 1
ATOM 770 O O . SER 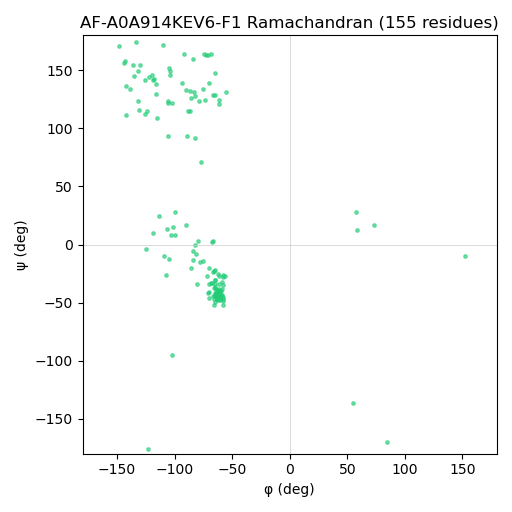A 1 95 ? 1.950 8.305 3.010 1.00 91.50 95 SER A O 1
ATOM 772 N N . GLN A 1 96 ? 3.591 6.826 3.412 1.00 89.56 96 GLN A N 1
ATOM 773 C CA . GLN A 1 96 ? 4.044 7.468 4.635 1.00 89.56 96 GLN A CA 1
ATOM 774 C C . GLN A 1 96 ? 5.072 8.544 4.284 1.00 89.56 96 GLN A C 1
ATOM 776 O O . GLN A 1 96 ? 6.060 8.256 3.599 1.00 89.56 96 GLN A O 1
ATOM 781 N N . THR A 1 97 ? 4.865 9.768 4.763 1.00 85.25 97 THR A N 1
ATOM 782 C CA . THR A 1 97 ? 5.873 10.828 4.670 1.00 85.25 97 THR A CA 1
ATOM 783 C C . THR A 1 97 ? 6.993 10.531 5.676 1.00 85.25 97 THR A C 1
ATOM 785 O O . THR A 1 97 ? 6.702 10.340 6.860 1.00 85.25 97 THR A O 1
ATOM 788 N N . PRO A 1 98 ? 8.269 10.445 5.252 1.00 77.00 98 PRO A N 1
ATOM 789 C CA . PRO A 1 98 ? 9.372 10.231 6.182 1.00 77.00 98 PRO A CA 1
ATOM 790 C C . PRO A 1 98 ? 9.525 11.428 7.129 1.00 77.00 98 PRO A C 1
ATOM 792 O O . PRO A 1 98 ? 9.651 12.557 6.667 1.00 77.00 98 PRO A O 1
ATOM 795 N N . MET A 1 99 ? 9.584 11.176 8.440 1.00 69.31 99 MET A N 1
ATOM 796 C CA . MET A 1 99 ? 9.785 12.231 9.448 1.00 69.31 99 MET A CA 1
ATOM 797 C C . MET A 1 99 ? 11.160 12.905 9.355 1.00 69.31 99 MET A C 1
ATOM 799 O O . MET A 1 99 ? 11.326 14.037 9.786 1.00 69.31 99 MET A O 1
ATOM 803 N N . THR A 1 100 ? 12.145 12.224 8.769 1.00 64.62 100 THR A N 1
ATOM 804 C CA . THR A 1 100 ? 13.538 12.688 8.716 1.00 64.62 100 THR A CA 1
ATOM 805 C C . THR A 1 100 ? 13.800 13.741 7.632 1.00 64.62 100 THR A C 1
ATOM 807 O O . THR A 1 100 ? 14.940 14.165 7.444 1.00 64.62 100 THR A O 1
ATOM 810 N N . GLN A 1 101 ? 12.769 14.180 6.900 1.00 61.25 101 GLN A N 1
ATOM 811 C CA . GLN A 1 101 ? 12.859 15.276 5.931 1.00 61.25 101 GLN A CA 1
ATOM 812 C C . GLN A 1 101 ? 12.875 16.628 6.665 1.00 61.25 101 GLN A C 1
ATOM 814 O O . GLN A 1 101 ? 11.885 17.352 6.654 1.00 61.25 101 GLN A O 1
ATOM 819 N N . GLY A 1 102 ? 13.972 16.944 7.352 1.00 62.47 102 GLY A N 1
ATOM 820 C CA . GLY A 1 102 ? 14.106 18.211 8.078 1.00 62.47 102 GLY A CA 1
ATOM 821 C C . GLY A 1 102 ? 15.035 18.180 9.288 1.00 62.47 102 GLY A C 1
ATOM 822 O O . GLY A 1 102 ? 15.333 19.235 9.834 1.00 62.47 102 GLY A O 1
ATOM 823 N N . GLU A 1 103 ? 15.494 17.002 9.732 1.00 67.44 103 GLU A N 1
ATOM 824 C CA . GLU A 1 103 ? 16.288 16.882 10.968 1.00 67.44 103 GLU A CA 1
ATOM 825 C C . GLU A 1 103 ? 17.567 17.727 10.941 1.00 67.44 103 GLU A C 1
ATOM 827 O O . GLU A 1 103 ? 17.973 18.276 11.964 1.00 67.44 103 GLU A O 1
ATOM 832 N N . TYR A 1 104 ? 18.197 17.857 9.772 1.00 69.25 104 TYR A N 1
ATOM 833 C CA . TYR A 1 104 ? 19.393 18.677 9.615 1.00 69.25 104 TYR A CA 1
ATOM 834 C C . TYR A 1 104 ? 19.065 20.171 9.708 1.00 69.25 104 TYR A C 1
ATOM 836 O O . TYR A 1 104 ? 19.794 20.936 10.339 1.00 69.25 104 TYR A O 1
ATOM 844 N N . GLU A 1 105 ? 17.959 20.581 9.095 1.00 72.81 105 GLU A N 1
ATOM 845 C CA . GLU A 1 105 ? 17.462 21.953 9.043 1.00 72.81 105 GLU A CA 1
ATOM 846 C C . GLU A 1 105 ? 16.896 22.420 10.391 1.00 72.81 105 GLU A C 1
ATOM 848 O O . GLU A 1 105 ? 16.926 23.613 10.691 1.00 72.81 105 GLU A O 1
ATOM 853 N N . THR A 1 106 ? 16.415 21.491 11.220 1.00 74.38 106 THR A N 1
ATOM 854 C CA . THR A 1 106 ? 15.830 21.777 12.536 1.00 74.38 106 THR A CA 1
ATOM 855 C C . THR A 1 106 ? 16.761 21.457 13.708 1.00 74.38 106 THR A C 1
ATOM 857 O O . THR A 1 106 ? 16.324 21.522 14.856 1.00 74.38 106 THR A O 1
ATOM 860 N N . ARG A 1 107 ? 18.035 21.115 13.460 1.00 78.75 107 ARG A N 1
ATOM 861 C CA . ARG A 1 107 ? 18.990 20.679 14.502 1.00 78.75 107 ARG A CA 1
ATOM 862 C C . ARG A 1 107 ? 19.218 21.691 15.631 1.00 78.75 107 ARG A C 1
ATOM 864 O O . ARG A 1 107 ? 19.522 21.291 16.748 1.00 78.75 107 ARG A O 1
ATOM 871 N N . ASP A 1 108 ? 19.061 22.981 15.335 1.00 85.81 108 ASP A N 1
ATOM 872 C CA . ASP A 1 108 ? 19.292 24.088 16.273 1.00 85.81 108 ASP A CA 1
ATOM 873 C C . ASP A 1 108 ? 17.984 24.627 16.883 1.00 85.81 108 ASP A C 1
ATOM 875 O O . ASP A 1 108 ? 17.965 25.684 17.521 1.00 85.81 108 ASP A O 1
ATOM 879 N N . PHE A 1 109 ? 16.851 23.957 16.644 1.00 84.31 109 PHE A N 1
ATOM 880 C CA . PHE A 1 109 ? 15.558 24.409 17.147 1.00 84.31 109 PHE A CA 1
ATOM 881 C C . PHE A 1 109 ? 15.326 23.887 18.561 1.00 84.31 109 PHE A C 1
ATOM 883 O O . PHE A 1 109 ? 15.477 22.703 18.846 1.00 84.31 109 PHE A O 1
ATOM 890 N N . ASP A 1 110 ? 14.909 24.785 19.452 1.00 84.69 110 ASP A N 1
ATOM 891 C CA . ASP A 1 110 ? 14.387 24.388 20.752 1.00 84.69 110 ASP A CA 1
ATOM 892 C C . ASP A 1 110 ? 13.034 23.664 20.607 1.00 84.69 110 ASP A C 1
ATOM 894 O O . ASP A 1 110 ? 12.349 23.733 19.579 1.00 84.69 110 ASP A O 1
ATOM 898 N N . GLN A 1 111 ? 12.623 22.969 21.670 1.00 77.75 111 GLN A N 1
ATOM 899 C CA . GLN A 1 111 ? 11.387 22.188 21.668 1.00 77.75 111 GLN A CA 1
ATOM 900 C C . GLN A 1 111 ? 10.145 23.046 21.373 1.00 77.75 111 GLN A C 1
ATOM 902 O O . GLN A 1 111 ? 9.201 22.556 20.756 1.00 77.75 111 GLN A O 1
ATOM 907 N N . ALA A 1 112 ? 10.128 24.318 21.781 1.00 82.88 112 ALA A N 1
ATOM 908 C CA . ALA A 1 112 ? 8.994 25.206 21.541 1.00 82.88 112 ALA A CA 1
ATOM 909 C C . ALA A 1 112 ? 8.870 25.564 20.051 1.00 82.88 112 ALA A C 1
ATOM 911 O O . ALA A 1 112 ? 7.768 25.528 19.500 1.00 82.88 112 ALA A O 1
ATOM 912 N N . LYS A 1 113 ? 9.991 25.828 19.372 1.00 81.00 113 LYS A N 1
ATOM 913 C CA . LYS A 1 113 ? 10.036 26.046 17.919 1.00 81.00 113 LYS A CA 1
ATOM 914 C C . LYS A 1 113 ? 9.637 24.796 17.149 1.00 81.00 113 LYS A C 1
ATOM 916 O O . LYS A 1 113 ? 8.815 24.898 16.245 1.00 81.00 113 LYS A O 1
ATOM 921 N N . LEU A 1 114 ? 10.140 23.624 17.539 1.00 77.12 114 LEU A N 1
ATOM 922 C CA . LEU A 1 114 ? 9.743 22.351 16.923 1.00 77.12 114 LEU A CA 1
ATOM 923 C C . LEU A 1 114 ? 8.234 22.097 17.061 1.00 77.12 114 LEU A C 1
ATOM 925 O O . LEU A 1 114 ? 7.588 21.654 16.114 1.00 77.12 114 LEU A O 1
ATOM 929 N N . ASN A 1 115 ? 7.648 22.426 18.217 1.00 76.25 115 ASN A N 1
ATOM 930 C CA . ASN A 1 115 ? 6.210 22.273 18.449 1.00 76.25 115 ASN A CA 1
ATOM 931 C C . ASN A 1 115 ? 5.356 23.181 17.551 1.00 76.25 115 ASN A C 1
ATOM 933 O O . ASN A 1 115 ? 4.253 22.791 17.182 1.00 76.25 115 ASN A O 1
ATOM 937 N N . ASN A 1 116 ? 5.864 24.356 17.177 1.00 78.00 116 ASN A N 1
ATOM 938 C CA . ASN A 1 116 ? 5.158 25.301 16.309 1.00 78.00 116 ASN A CA 1
ATOM 939 C C . ASN A 1 116 ? 5.315 25.004 14.808 1.00 78.00 116 ASN A C 1
ATOM 941 O O . ASN A 1 116 ? 4.693 25.677 13.990 1.00 78.00 116 ASN A O 1
ATOM 945 N N . LEU A 1 117 ? 6.134 24.018 14.434 1.00 76.25 117 LEU A N 1
ATOM 946 C CA . LEU A 1 117 ? 6.407 23.646 13.039 1.00 76.25 117 LEU A CA 1
ATOM 947 C C . LEU A 1 117 ? 5.737 22.331 12.630 1.00 76.25 117 LEU A C 1
ATOM 949 O O . LEU A 1 117 ? 6.053 21.759 11.586 1.00 76.25 117 LEU A O 1
ATOM 953 N N . ILE A 1 118 ? 4.802 21.850 13.449 1.00 73.81 118 ILE A N 1
ATOM 954 C CA . ILE A 1 118 ? 4.015 20.663 13.145 1.00 73.81 118 ILE A CA 1
ATOM 955 C C . ILE A 1 118 ? 3.206 20.913 11.868 1.00 73.81 118 ILE A C 1
ATOM 957 O O . ILE A 1 118 ? 2.382 21.822 11.795 1.00 73.81 118 ILE A O 1
ATOM 961 N N . THR A 1 119 ? 3.432 20.070 10.867 1.00 75.69 119 THR A N 1
ATOM 962 C CA . THR A 1 119 ? 2.700 20.060 9.602 1.00 75.69 119 THR A CA 1
ATOM 963 C C . THR A 1 119 ? 2.073 18.681 9.396 1.00 75.69 119 THR A C 1
ATOM 965 O O . THR A 1 119 ? 2.708 17.680 9.736 1.00 75.69 119 THR A O 1
ATOM 968 N N . PRO A 1 120 ? 0.864 18.579 8.807 1.00 72.75 120 PRO A N 1
ATOM 969 C CA . PRO A 1 120 ? 0.282 17.292 8.417 1.00 72.75 120 PRO A CA 1
ATOM 970 C C . PRO A 1 120 ? 1.064 16.592 7.286 1.00 72.75 120 PRO A C 1
ATOM 972 O O . PRO A 1 120 ? 0.662 15.521 6.835 1.00 72.75 120 PRO A O 1
ATOM 975 N N . GLY A 1 121 ? 2.178 17.177 6.834 1.00 79.00 121 GLY A N 1
ATOM 976 C CA . GLY A 1 121 ? 3.016 16.657 5.765 1.00 79.00 121 GLY A CA 1
ATOM 977 C C . GLY A 1 121 ? 2.510 17.061 4.381 1.00 79.00 121 GLY A C 1
ATOM 978 O O . GLY A 1 121 ? 1.644 17.922 4.228 1.00 79.00 121 GLY A O 1
ATOM 979 N N . GLY A 1 122 ? 3.100 16.449 3.354 1.00 84.00 122 GLY A N 1
ATOM 980 C CA . GLY A 1 122 ? 2.688 16.619 1.962 1.00 84.00 122 GLY A CA 1
ATOM 981 C C . GLY A 1 122 ? 1.664 15.573 1.522 1.00 84.00 122 GLY A C 1
ATOM 982 O O . GLY A 1 122 ? 1.504 14.526 2.149 1.00 84.00 122 GLY A O 1
ATOM 983 N N . GLY A 1 123 ? 1.002 15.843 0.399 1.00 90.12 123 GLY A N 1
ATOM 984 C CA . GLY A 1 123 ? 0.021 14.957 -0.220 1.00 90.12 123 GLY A CA 1
ATOM 985 C C . GLY A 1 123 ? 0.232 14.798 -1.723 1.00 90.12 123 GLY A C 1
ATOM 986 O O . GLY A 1 123 ? 1.069 15.464 -2.328 1.00 90.12 123 GLY A O 1
ATOM 987 N N . PHE A 1 124 ? -0.544 13.909 -2.331 1.00 94.00 124 PHE A N 1
ATOM 988 C CA . PHE A 1 124 ? -0.578 13.681 -3.776 1.00 94.00 124 PHE A CA 1
ATOM 989 C C . PHE A 1 124 ? -2.014 13.385 -4.217 1.00 94.00 124 PHE A C 1
ATOM 991 O O . PHE A 1 124 ? -2.851 13.007 -3.395 1.00 94.00 124 PHE A O 1
ATOM 998 N N . GLY A 1 125 ? -2.305 13.595 -5.503 1.00 95.12 125 GLY A N 1
ATOM 999 C CA . GLY A 1 125 ? -3.575 13.201 -6.122 1.00 95.12 125 GLY A CA 1
ATOM 1000 C C . GLY A 1 125 ? -3.683 11.680 -6.310 1.00 95.12 125 GLY A C 1
ATOM 1001 O O . GLY A 1 125 ? -2.660 10.991 -6.280 1.00 95.12 125 GLY A O 1
ATOM 1002 N N . PRO A 1 126 ? -4.891 11.138 -6.530 1.00 94.56 126 PRO A N 1
ATOM 1003 C CA . PRO A 1 126 ? -5.066 9.716 -6.807 1.00 94.56 126 PRO A CA 1
ATOM 1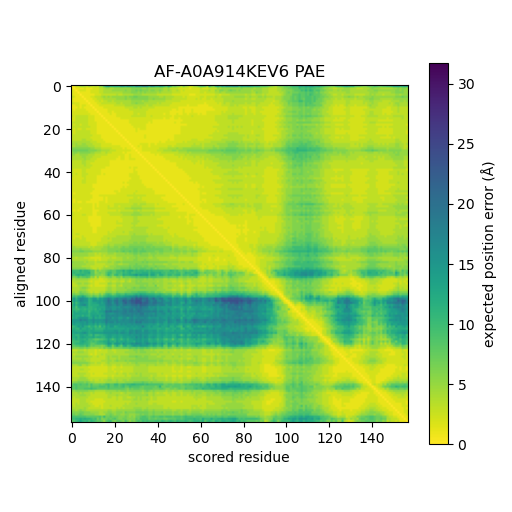004 C C . PRO A 1 126 ? -4.398 9.321 -8.132 1.00 94.56 126 PRO A C 1
ATOM 1006 O O . PRO A 1 126 ? -4.353 10.105 -9.082 1.00 94.56 126 PRO A O 1
ATOM 1009 N N . VAL A 1 127 ? -3.889 8.087 -8.198 1.00 92.31 127 VAL A N 1
ATOM 1010 C CA . VAL A 1 127 ? -3.252 7.537 -9.413 1.00 92.31 127 VAL A CA 1
ATOM 1011 C C . VAL A 1 127 ? -4.255 6.905 -10.381 1.00 92.31 127 VAL A C 1
ATOM 1013 O O . VAL A 1 127 ? -3.946 6.755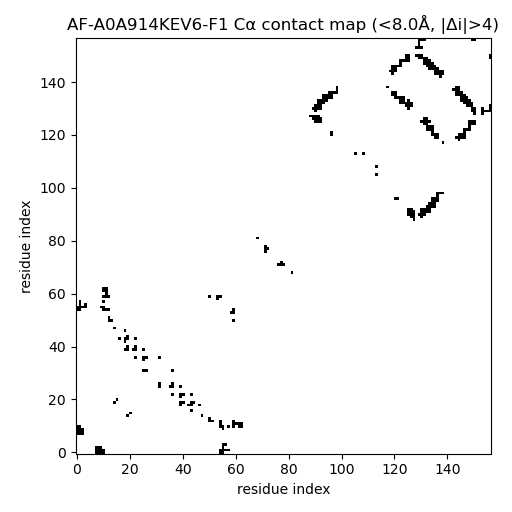 -11.558 1.00 92.31 127 VAL A O 1
ATOM 1016 N N . ALA A 1 128 ? -5.443 6.553 -9.888 1.00 92.00 128 ALA A N 1
ATOM 1017 C CA . ALA A 1 128 ? -6.582 6.109 -10.682 1.00 92.00 128 ALA A CA 1
ATOM 1018 C C . ALA A 1 128 ? -7.629 7.230 -10.767 1.00 92.00 128 ALA A C 1
ATOM 1020 O O . ALA A 1 128 ? -7.722 8.074 -9.871 1.00 92.00 128 ALA A O 1
ATOM 1021 N N . ASP A 1 129 ? -8.409 7.250 -11.848 1.00 92.81 129 ASP A N 1
ATOM 1022 C CA . ASP A 1 129 ? -9.466 8.250 -12.037 1.00 92.81 129 ASP A CA 1
ATOM 1023 C C . ASP A 1 129 ? -10.585 8.120 -11.002 1.00 92.81 129 ASP A C 1
ATOM 1025 O O . ASP A 1 129 ? -11.166 9.128 -10.615 1.00 92.81 129 ASP A O 1
ATOM 1029 N N . ASP A 1 130 ? -10.824 6.899 -10.537 1.00 94.44 130 ASP A N 1
ATOM 1030 C CA . ASP A 1 130 ? -11.874 6.448 -9.625 1.00 94.44 130 ASP A CA 1
ATOM 1031 C C . ASP A 1 130 ? -11.311 5.976 -8.269 1.00 94.44 130 ASP A C 1
ATOM 1033 O O . ASP A 1 130 ? -11.906 5.141 -7.585 1.00 94.44 130 ASP A O 1
ATOM 1037 N N . GLY A 1 131 ? -10.130 6.482 -7.894 1.00 94.75 131 GLY A N 1
ATOM 1038 C CA . GLY A 1 131 ? -9.408 6.076 -6.690 1.00 94.75 131 GLY A CA 1
ATOM 1039 C C . GLY A 1 131 ? -9.077 7.212 -5.721 1.00 94.75 131 GLY A C 1
ATOM 1040 O O . GLY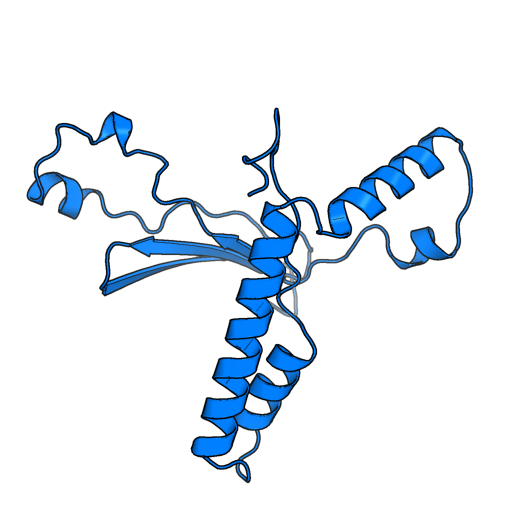 A 1 131 ? -9.415 8.378 -5.930 1.00 94.75 131 GLY A O 1
ATOM 1041 N N . TYR A 1 132 ? -8.342 6.852 -4.668 1.00 96.81 132 TYR A N 1
ATOM 1042 C CA . TYR A 1 132 ? -7.878 7.745 -3.610 1.00 96.81 132 TYR A CA 1
ATOM 1043 C C . TYR A 1 132 ? -6.351 7.826 -3.546 1.00 96.81 132 TYR A C 1
ATOM 1045 O O . TYR A 1 132 ? -5.655 6.818 -3.695 1.00 96.81 132 TYR A O 1
ATOM 1053 N N . GLY A 1 133 ? -5.839 9.023 -3.254 1.00 96.25 133 GLY A N 1
ATOM 1054 C CA . GLY A 1 133 ? -4.464 9.252 -2.817 1.00 96.25 133 GLY A CA 1
ATOM 1055 C C . GLY A 1 133 ? -4.433 9.567 -1.324 1.00 96.25 133 GLY A C 1
ATOM 1056 O O . GLY A 1 133 ? -5.071 10.518 -0.879 1.00 96.25 133 GLY A O 1
ATOM 1057 N N . VAL A 1 134 ? -3.700 8.778 -0.540 1.00 95.88 134 VAL A N 1
ATOM 1058 C CA . VAL A 1 134 ? -3.624 8.927 0.920 1.00 95.88 134 VAL A CA 1
ATOM 1059 C C . VAL A 1 134 ? -2.173 9.055 1.365 1.00 95.88 134 VAL A C 1
ATOM 1061 O O . VAL A 1 134 ? -1.390 8.108 1.300 1.00 95.88 134 VAL A O 1
ATOM 1064 N N . SER A 1 135 ? -1.812 10.229 1.865 1.00 94.94 135 SER A N 1
ATOM 1065 C CA . SER A 1 135 ? -0.548 10.447 2.562 1.00 94.94 135 SER A CA 1
ATOM 1066 C C . SER A 1 135 ? -0.796 10.532 4.059 1.00 94.94 135 SER A C 1
ATOM 1068 O O . SER A 1 135 ? -1.834 11.037 4.490 1.00 94.94 135 SER A O 1
ATOM 1070 N N . TYR A 1 136 ? 0.149 10.040 4.851 1.00 93.19 136 TYR A N 1
ATOM 1071 C CA . TYR A 1 136 ? 0.097 10.183 6.298 1.00 93.19 136 TYR A CA 1
ATOM 1072 C C . TYR A 1 136 ? 1.479 10.390 6.905 1.00 93.19 136 TYR A C 1
ATOM 1074 O O . TYR A 1 136 ? 2.503 9.988 6.342 1.00 93.19 136 TYR A O 1
ATOM 1082 N N . ILE A 1 137 ? 1.497 11.008 8.079 1.00 90.38 137 ILE A N 1
ATOM 1083 C CA . ILE A 1 137 ? 2.695 11.228 8.882 1.00 90.38 137 ILE A CA 1
ATOM 1084 C C . ILE A 1 137 ? 2.361 10.972 10.350 1.00 90.38 137 ILE A C 1
ATOM 1086 O O . ILE A 1 137 ? 1.329 11.413 10.846 1.00 90.38 137 ILE A O 1
ATOM 1090 N N . ILE A 1 138 ? 3.224 10.228 11.037 1.00 87.38 138 ILE A N 1
ATOM 1091 C CA . ILE A 1 138 ? 3.172 10.101 12.496 1.00 87.38 138 ILE A CA 1
ATOM 1092 C C . ILE A 1 138 ? 3.962 11.289 13.034 1.00 87.38 138 ILE A C 1
ATOM 1094 O O . ILE A 1 138 ? 5.076 11.529 12.579 1.00 87.38 138 ILE A O 1
ATOM 1098 N N . ILE A 1 139 ? 3.366 12.073 13.920 1.00 81.50 139 ILE A N 1
ATOM 1099 C CA . ILE A 1 139 ? 3.948 13.303 14.447 1.00 81.50 139 ILE A CA 1
ATOM 1100 C C . ILE A 1 139 ? 4.167 13.061 15.932 1.00 81.50 139 ILE A C 1
ATOM 1102 O O . ILE A 1 139 ? 3.209 13.001 16.701 1.00 81.50 139 ILE A O 1
ATOM 1106 N N . LYS A 1 140 ? 5.437 12.927 16.326 1.00 78.12 140 LYS A N 1
ATOM 1107 C CA . LYS A 1 140 ? 5.821 12.552 17.694 1.00 78.12 140 LYS A CA 1
ATOM 1108 C C . LYS A 1 140 ? 5.136 11.237 18.105 1.00 78.12 140 LYS A C 1
ATOM 1110 O O . LYS A 1 140 ? 5.111 10.301 17.315 1.00 78.12 140 LYS A O 1
ATOM 1115 N N . GLU A 1 141 ? 4.603 11.175 19.322 1.00 80.31 141 GLU A N 1
ATOM 1116 C CA . GLU A 1 141 ? 4.026 9.967 19.925 1.00 80.31 141 GLU A CA 1
ATOM 1117 C C . GLU A 1 141 ? 2.493 10.026 20.048 1.00 80.31 141 GLU A C 1
ATOM 1119 O O . GLU A 1 141 ? 1.860 9.027 20.382 1.00 80.31 141 GLU A O 1
ATOM 1124 N N . ASP A 1 142 ? 1.877 11.187 19.808 1.00 84.31 142 ASP A N 1
ATOM 1125 C CA . ASP A 1 142 ? 0.476 11.459 20.152 1.00 84.31 142 ASP A CA 1
ATOM 1126 C C . ASP A 1 142 ? -0.387 11.919 18.968 1.00 84.31 142 ASP A C 1
ATOM 1128 O O . ASP A 1 142 ? -1.596 12.096 19.125 1.00 84.31 142 ASP A O 1
ATOM 1132 N N . GLN A 1 143 ? 0.199 12.114 17.781 1.00 85.75 143 GLN A N 1
ATOM 1133 C CA . GLN A 1 143 ? -0.502 12.697 16.637 1.00 85.75 143 GLN A CA 1
ATOM 1134 C C . GLN A 1 143 ? -0.237 11.946 15.331 1.00 85.75 143 GLN A C 1
ATOM 1136 O O . GLN A 1 143 ? 0.861 11.461 15.060 1.00 85.75 143 GLN A O 1
ATOM 1141 N N . ILE A 1 144 ? -1.263 11.889 14.479 1.00 90.06 144 ILE A N 1
ATOM 1142 C CA . ILE A 1 144 ? -1.168 11.375 13.111 1.00 90.06 144 ILE A CA 1
ATOM 1143 C C . ILE A 1 144 ? -1.837 12.385 12.179 1.00 90.06 144 ILE A C 1
ATOM 1145 O O . ILE A 1 144 ? -3.008 12.721 12.356 1.00 90.06 144 ILE A O 1
ATOM 1149 N N . GLY A 1 145 ? -1.092 12.867 11.187 1.00 90.06 145 GLY A N 1
ATOM 1150 C CA . GLY A 1 145 ? -1.603 13.710 10.111 1.00 90.06 145 GLY A CA 1
ATOM 1151 C C . GLY A 1 145 ? -1.998 12.869 8.901 1.00 90.06 145 GLY A C 1
ATOM 1152 O O . GLY A 1 145 ? -1.267 11.951 8.529 1.00 90.06 145 GLY A O 1
ATOM 1153 N N . PHE A 1 146 ? -3.127 13.201 8.274 1.00 93.62 146 PHE A N 1
ATOM 1154 C CA . PHE A 1 146 ? -3.587 12.584 7.030 1.00 93.62 146 PHE A CA 1
ATOM 1155 C C . PHE A 1 146 ? -3.856 13.642 5.965 1.00 93.62 146 PHE A C 1
ATOM 1157 O O . PHE A 1 146 ? -4.442 14.688 6.239 1.00 93.62 146 PHE A O 1
ATOM 1164 N N . HIS A 1 147 ? -3.503 13.313 4.728 1.00 94.56 147 HIS A N 1
ATOM 1165 C CA . HIS A 1 147 ? -3.947 14.010 3.533 1.00 94.56 147 HIS A CA 1
ATOM 1166 C C . HIS A 1 147 ? -4.616 13.000 2.600 1.00 94.56 147 HIS A C 1
ATOM 1168 O O . HIS A 1 147 ? -3.954 12.104 2.076 1.00 94.56 147 HIS A O 1
ATOM 1174 N N . ILE A 1 148 ? -5.917 13.167 2.367 1.00 95.88 148 ILE A N 1
ATOM 1175 C CA . ILE A 1 148 ? -6.739 12.278 1.538 1.00 95.88 148 ILE A CA 1
ATOM 1176 C C . ILE A 1 148 ? -7.244 13.072 0.335 1.00 95.88 148 ILE A C 1
ATOM 1178 O O . ILE A 1 148 ? -7.781 14.167 0.494 1.00 95.88 148 ILE A O 1
ATOM 1182 N N . SER A 1 149 ? -7.068 12.528 -0.866 1.00 96.38 149 SER A N 1
ATOM 1183 C CA . SER A 1 149 ? -7.484 13.154 -2.119 1.00 96.38 149 SER A CA 1
ATOM 1184 C C . SER A 1 149 ? -8.245 12.179 -3.015 1.00 96.38 149 SER A C 1
ATOM 1186 O O . SER A 1 149 ? -7.978 10.978 -3.018 1.00 96.38 149 SER A O 1
ATOM 1188 N N . SER A 1 150 ? -9.171 12.720 -3.803 1.00 97.31 150 SER A N 1
ATOM 1189 C CA . SER A 1 150 ? -9.896 12.036 -4.875 1.00 97.31 150 SER A CA 1
ATOM 1190 C C . SER A 1 150 ? -10.224 13.033 -5.993 1.00 97.31 150 SER A C 1
ATOM 1192 O O . SER A 1 150 ? -10.002 14.244 -5.852 1.00 97.31 150 SER A O 1
ATOM 1194 N N . LYS A 1 151 ? -10.720 12.547 -7.136 1.00 96.44 151 LYS A N 1
ATOM 1195 C CA . LYS A 1 151 ? -11.177 13.418 -8.229 1.00 96.44 151 LYS A CA 1
ATOM 1196 C C . LYS A 1 151 ? -12.654 13.743 -8.042 1.00 96.44 151 LYS A C 1
ATOM 1198 O O . LYS A 1 151 ? -13.464 12.846 -7.894 1.00 96.44 151 LYS A O 1
ATOM 1203 N N . LYS A 1 152 ? -13.041 15.018 -8.177 1.00 96.81 152 LYS A N 1
ATOM 1204 C CA . LYS A 1 152 ? -14.464 15.428 -8.138 1.00 96.81 152 LYS A CA 1
ATOM 1205 C C . LYS A 1 152 ? -15.331 14.739 -9.199 1.00 96.81 152 LYS A C 1
ATOM 1207 O O . LYS A 1 152 ? -16.539 14.653 -9.037 1.00 96.81 152 LYS A O 1
ATOM 1212 N N . SER A 1 153 ? -14.723 14.321 -10.307 1.00 96.31 153 SER A N 1
ATOM 1213 C CA . SER A 1 153 ? -15.386 13.620 -11.407 1.00 96.31 153 SER A CA 1
ATOM 1214 C C . SER A 1 153 ? -15.579 12.122 -11.156 1.00 96.31 153 SER A C 1
ATOM 1216 O O . SER A 1 153 ? -16.224 11.467 -11.970 1.00 96.31 153 SER A O 1
ATOM 1218 N N . ALA A 1 154 ? -14.998 11.566 -10.091 1.00 94.38 154 ALA A N 1
ATOM 1219 C CA . ALA A 1 154 ? -15.119 10.154 -9.767 1.00 94.38 154 ALA A CA 1
ATOM 1220 C C . ALA A 1 154 ? -16.480 9.881 -9.102 1.00 94.38 154 ALA A C 1
ATOM 1222 O O . ALA A 1 154 ? -16.798 10.496 -8.085 1.00 94.38 154 ALA A O 1
ATOM 1223 N N . PRO A 1 155 ? -17.305 8.974 -9.647 1.00 91.88 155 PRO A N 1
ATOM 1224 C CA . PRO A 1 155 ? -18.656 8.731 -9.137 1.00 91.88 155 PRO A CA 1
ATOM 1225 C C . PRO A 1 155 ? -18.690 7.924 -7.827 1.00 91.88 155 PRO A C 1
ATOM 1227 O O . PRO A 1 155 ? -19.736 7.828 -7.191 1.00 91.88 155 PRO A O 1
ATOM 1230 N N . ASN A 1 156 ? -17.574 7.301 -7.453 1.00 87.31 156 ASN A N 1
ATOM 1231 C CA . ASN A 1 156 ? -17.454 6.290 -6.401 1.00 87.31 156 ASN A CA 1
ATOM 1232 C C . ASN A 1 156 ? -16.513 6.705 -5.257 1.00 87.31 156 ASN A C 1
ATOM 1234 O O . ASN A 1 156 ? -16.163 5.843 -4.447 1.00 87.31 156 ASN A O 1
ATOM 1238 N N . THR A 1 157 ? -16.074 7.970 -5.212 1.00 86.19 157 THR A N 1
ATOM 1239 C CA . THR A 1 157 ? -15.105 8.461 -4.220 1.00 86.19 157 THR A CA 1
ATOM 1240 C C . THR A 1 157 ? -15.528 9.729 -3.504 1.00 86.19 157 THR A C 1
ATOM 1242 O O . THR A 1 157 ? -16.141 10.579 -4.181 1.00 86.19 157 THR A O 1
#